Protein AF-A0A6N2XZG2-F1 (afdb_monomer)

Foldseek 3Di:
DDPDVDPQQPAQQQWHFHAWDPDDDPNFTWTWTAGPVRDIDIHTPVCSVVSVDRGPCPDPPPPPPPPPPD

Secondary structure (DSSP, 8-state):
-------TT-EETTEEEEEEEEEEETTEEEEEEEETTS-EEEEEHHHHHTTS--SSS-S-----------

pLDDT: mean 77.42, std 13.94, range [43.03, 90.88]

Nearest PDB structures (foldseek):
  8jvz-assembly2_B  TM=7.785E-01  e=3.396E-01  synthetic construct
  4zk9-assembly1_B  TM=5.102E-01  e=2.082E+00  Homo sapiens
  8v47-assembly1_H  TM=5.009E-01  e=2.370E+00  Escherichia coli B185
  2eot-assembly1_A  TM=5.390E-01  e=3.071E+00  Homo sapiens
  8v49-assembly1_B  TM=4.841E-01  e=3.277E+00  Escherichia coli B185

Mean predicted aligned error: 9.22 Å

Solvent-accessible surface area (backbone atoms only — not comparable to full-atom values): 4370 Å² total; per-residue (Å²): 133,86,85,63,87,72,58,52,76,41,68,45,83,45,22,34,26,68,39,77,48,97,50,64,57,96,91,24,53,25,26,36,24,36,17,81,88,71,45,75,40,79,45,31,52,64,40,52,76,67,56,76,52,36,56,76,68,82,64,73,83,75,71,82,73,81,71,82,77,126

Structure (mmCIF, N/CA/C/O backbone):
data_AF-A0A6N2XZG2-F1
#
_entry.id   AF-A0A6N2XZG2-F1
#
loop_
_atom_site.group_PDB
_atom_site.id
_atom_site.type_sy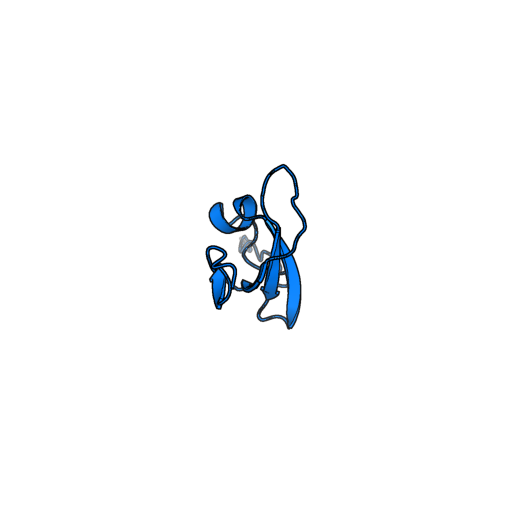mbol
_atom_site.label_atom_id
_atom_site.label_alt_id
_atom_site.label_comp_id
_atom_site.label_asym_id
_atom_site.label_entity_id
_atom_site.label_seq_id
_atom_site.pdbx_PDB_ins_code
_atom_site.Cartn_x
_atom_site.Cartn_y
_atom_site.Cartn_z
_atom_site.occupancy
_atom_site.B_iso_or_equiv
_atom_site.auth_seq_id
_atom_site.auth_comp_id
_atom_si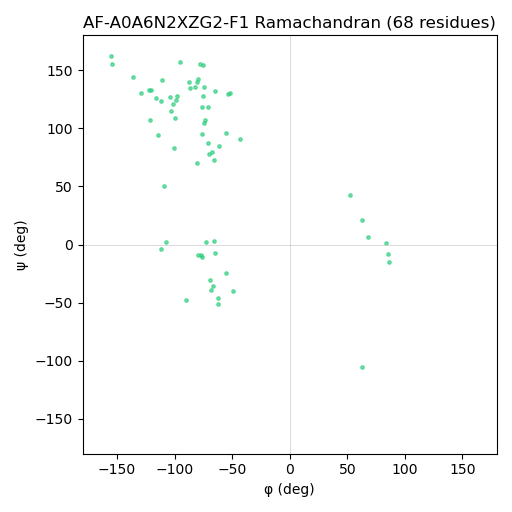te.auth_asym_id
_atom_site.auth_atom_id
_atom_site.pdbx_PDB_model_num
ATOM 1 N N . MET A 1 1 ? -16.383 11.510 14.702 1.00 43.03 1 MET A N 1
ATOM 2 C CA . MET A 1 1 ? -15.886 10.735 13.540 1.00 43.03 1 MET A CA 1
ATOM 3 C C . MET A 1 1 ? -14.902 11.600 12.755 1.00 43.03 1 MET A C 1
ATOM 5 O O . MET A 1 1 ? -15.316 12.576 12.142 1.00 43.03 1 MET A O 1
ATOM 9 N N . LYS A 1 2 ? -13.590 11.348 12.861 1.00 43.94 2 LYS A N 1
ATOM 10 C CA . LYS A 1 2 ? -12.570 12.195 12.217 1.00 43.94 2 LYS A CA 1
ATOM 11 C C . LYS A 1 2 ? -12.572 11.922 10.710 1.00 43.94 2 LYS A C 1
ATOM 13 O O . LYS A 1 2 ? -12.117 10.870 10.284 1.00 43.94 2 LYS A O 1
ATOM 18 N N . LYS A 1 3 ? -13.088 12.874 9.921 1.00 46.59 3 LYS A N 1
ATOM 19 C CA . LYS A 1 3 ? -12.944 12.921 8.457 1.00 46.59 3 LYS A CA 1
ATOM 20 C C . LYS A 1 3 ? -11.481 13.196 8.120 1.00 46.59 3 LYS A C 1
ATOM 22 O O . LYS A 1 3 ? -11.078 14.330 7.868 1.00 46.59 3 LYS A O 1
ATOM 27 N N . THR A 1 4 ? -10.655 12.168 8.178 1.00 52.41 4 THR A N 1
ATOM 28 C CA . THR A 1 4 ? -9.308 12.223 7.636 1.00 52.41 4 THR A CA 1
ATOM 29 C C . THR A 1 4 ? -9.418 12.128 6.121 1.00 52.41 4 THR A C 1
ATOM 31 O O . THR A 1 4 ? -10.122 11.280 5.582 1.00 52.41 4 THR A O 1
ATOM 34 N N . LYS A 1 5 ? -8.785 13.082 5.439 1.00 57.00 5 LYS A N 1
ATOM 35 C CA . LYS A 1 5 ? -8.713 13.265 3.982 1.00 57.00 5 LYS A CA 1
ATOM 36 C C . LYS A 1 5 ? -8.469 11.910 3.293 1.00 57.00 5 LYS A C 1
ATOM 38 O O . LYS A 1 5 ? -7.325 11.476 3.184 1.00 57.00 5 LYS A O 1
ATOM 43 N N . SER A 1 6 ? -9.542 11.209 2.921 1.00 62.84 6 SER A N 1
ATOM 44 C CA . SER A 1 6 ? -9.482 9.771 2.657 1.00 62.84 6 SER A CA 1
ATOM 45 C C . SER A 1 6 ? -8.837 9.528 1.298 1.00 62.84 6 SER A C 1
ATOM 47 O O . SER A 1 6 ? -9.477 9.608 0.254 1.00 62.84 6 SER A O 1
ATOM 49 N N . LEU A 1 7 ? -7.530 9.272 1.309 1.00 74.75 7 LEU A N 1
ATOM 50 C CA . LEU A 1 7 ? -6.846 8.640 0.181 1.00 74.75 7 LEU A CA 1
ATOM 51 C C . LEU A 1 7 ? -7.123 7.128 0.158 1.00 74.75 7 LEU A C 1
ATOM 53 O O . LEU A 1 7 ? -6.798 6.475 -0.826 1.00 74.75 7 LEU A O 1
ATOM 57 N N . VAL A 1 8 ? -7.749 6.599 1.215 1.00 84.44 8 VAL A N 1
ATOM 58 C CA . VAL A 1 8 ? -8.294 5.241 1.305 1.00 84.44 8 VAL A CA 1
ATOM 59 C C . VAL A 1 8 ? -9.207 4.949 0.114 1.00 84.44 8 VAL A C 1
ATOM 61 O O . VAL A 1 8 ? -10.061 5.759 -0.234 1.00 84.44 8 VAL A O 1
ATOM 64 N N . GLY A 1 9 ? -8.988 3.809 -0.538 1.00 84.06 9 GLY A N 1
ATOM 65 C CA . GLY A 1 9 ? -9.687 3.394 -1.753 1.00 84.06 9 GLY A CA 1
ATOM 66 C C . GLY A 1 9 ? -9.085 3.937 -3.052 1.00 84.06 9 GLY A C 1
ATOM 67 O O . GLY A 1 9 ? -9.483 3.502 -4.131 1.00 84.06 9 GLY A O 1
ATOM 68 N N . ARG A 1 10 ? -8.100 4.848 -3.004 1.00 86.19 10 ARG A N 1
ATOM 69 C CA . ARG A 1 10 ? -7.422 5.314 -4.223 1.00 86.19 10 ARG A CA 1
ATOM 70 C C . ARG A 1 10 ? -6.369 4.324 -4.689 1.00 86.19 10 ARG A C 1
ATOM 72 O O . ARG A 1 10 ? -5.622 3.762 -3.892 1.00 86.19 10 ARG A O 1
ATOM 79 N N . LYS A 1 11 ? -6.264 4.178 -6.008 1.00 84.75 11 LYS A N 1
ATOM 80 C CA . LYS A 1 11 ? -5.256 3.342 -6.657 1.00 84.75 11 LYS A CA 1
ATOM 81 C C . LYS A 1 11 ? -4.147 4.216 -7.252 1.00 84.75 11 LYS A C 1
ATOM 83 O O . LYS A 1 11 ? -4.419 5.148 -8.002 1.00 84.75 11 LYS A O 1
ATOM 88 N N . TYR A 1 12 ? -2.900 3.917 -6.909 1.00 83.62 12 TYR A N 1
ATOM 89 C CA . TYR A 1 12 ? -1.686 4.562 -7.404 1.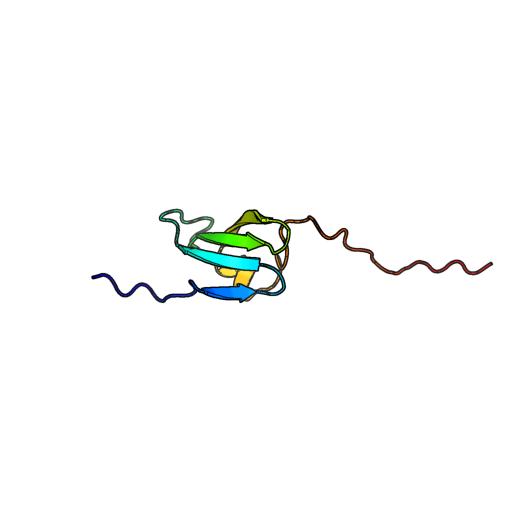00 83.62 12 TYR A CA 1
ATOM 90 C C . TYR A 1 12 ? -0.889 3.545 -8.221 1.00 83.62 12 TYR A C 1
ATOM 92 O O . TYR A 1 12 ? -0.140 2.729 -7.678 1.00 83.62 12 TYR A O 1
ATOM 100 N N . GLY A 1 13 ? -1.095 3.553 -9.539 1.00 83.44 13 GLY A N 1
ATOM 101 C CA . GLY A 1 13 ? -0.589 2.503 -10.422 1.00 83.44 13 GLY A CA 1
ATOM 102 C C . GLY A 1 13 ? -1.213 1.153 -10.065 1.00 83.44 13 GLY A C 1
ATOM 103 O O . GLY A 1 13 ? -2.392 0.920 -10.326 1.00 83.44 13 GLY A O 1
ATOM 104 N N . LYS A 1 14 ? -0.431 0.280 -9.427 1.00 84.56 14 LYS A N 1
ATOM 105 C CA . LYS A 1 14 ? -0.835 -1.071 -9.006 1.00 84.56 14 LYS A CA 1
ATOM 106 C C . LYS A 1 14 ? -1.027 -1.221 -7.497 1.00 84.56 14 LYS A C 1
ATOM 108 O O . LYS A 1 14 ? -1.334 -2.308 -7.013 1.00 84.56 14 LYS A O 1
ATOM 113 N N . LE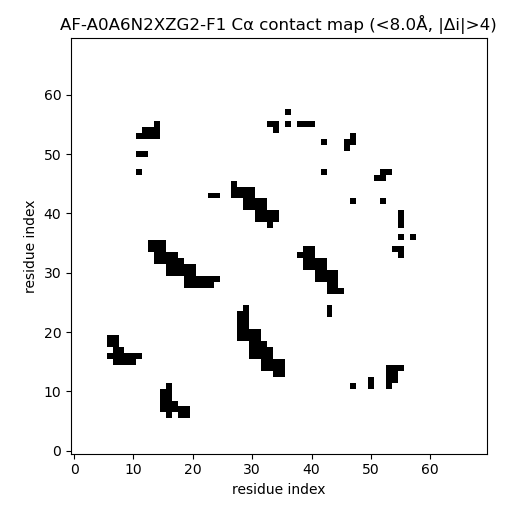U A 1 15 ? -0.857 -0.130 -6.751 1.00 89.44 15 LEU A N 1
ATOM 114 C CA . LEU A 1 15 ? -1.081 -0.065 -5.311 1.00 89.44 15 LEU A CA 1
ATOM 115 C C . LEU A 1 15 ? -2.459 0.508 -5.003 1.00 89.44 15 LEU A C 1
ATOM 117 O O . LEU A 1 15 ? -2.791 1.588 -5.472 1.00 89.44 15 LEU A O 1
ATOM 121 N N . LEU A 1 16 ? -3.240 -0.181 -4.187 1.00 89.88 16 LEU A N 1
ATOM 122 C CA . LEU A 1 16 ? -4.519 0.262 -3.650 1.00 89.88 16 LEU A CA 1
ATOM 123 C C . LEU A 1 16 ? -4.315 0.740 -2.211 1.00 89.88 16 LEU A C 1
ATOM 125 O O . LEU A 1 16 ? -3.882 -0.038 -1.370 1.00 89.88 16 LEU A O 1
ATOM 129 N N . VAL A 1 17 ? -4.630 1.992 -1.902 1.00 90.69 17 VAL A N 1
ATOM 130 C CA . VAL A 1 17 ? -4.559 2.498 -0.525 1.00 90.69 17 VAL A CA 1
ATOM 131 C C . VAL A 1 17 ? -5.681 1.861 0.296 1.00 90.69 17 VAL A C 1
ATOM 133 O O . VAL A 1 17 ? -6.854 2.068 -0.005 1.00 90.69 17 VAL A O 1
ATOM 136 N N . LEU A 1 18 ? -5.326 1.100 1.329 1.00 89.69 18 LEU A N 1
ATOM 137 C CA . LEU A 1 18 ? -6.271 0.449 2.238 1.00 89.69 18 LEU A CA 1
ATOM 138 C C . LEU A 1 18 ? -6.617 1.334 3.431 1.00 89.69 18 LEU A C 1
ATOM 140 O O . LEU A 1 18 ? -7.783 1.494 3.765 1.00 89.69 18 LEU A O 1
ATOM 144 N N . ALA A 1 19 ? -5.604 1.905 4.075 1.00 88.00 19 ALA A N 1
ATOM 145 C CA . ALA A 1 19 ? -5.779 2.667 5.300 1.00 88.00 19 ALA A CA 1
ATOM 146 C C . ALA A 1 19 ? -4.659 3.695 5.462 1.00 88.00 19 ALA A C 1
ATOM 148 O O . ALA A 1 19 ? -3.552 3.535 4.947 1.00 88.00 19 ALA A O 1
ATOM 149 N N . GLU A 1 20 ? -4.930 4.765 6.202 1.00 86.38 20 GLU A N 1
ATOM 150 C CA . GLU A 1 20 ? -3.851 5.585 6.745 1.00 86.38 20 GLU A CA 1
ATOM 151 C C . GLU A 1 20 ? -3.295 4.929 8.001 1.00 86.38 20 GLU A C 1
ATOM 153 O O . GLU A 1 20 ? -4.043 4.425 8.836 1.00 86.38 20 GLU A O 1
ATOM 158 N N . THR A 1 21 ? -1.979 4.973 8.166 1.00 85.94 21 THR A N 1
ATOM 159 C CA . THR A 1 21 ? -1.369 4.604 9.440 1.00 85.94 21 THR A CA 1
ATOM 160 C C . THR A 1 21 ? -1.140 5.858 10.283 1.00 85.94 21 THR A C 1
ATOM 162 O O . THR A 1 21 ? -1.027 6.978 9.779 1.00 85.94 21 THR A O 1
ATOM 165 N N . ASN A 1 22 ? -1.048 5.671 11.599 1.00 83.69 22 ASN A N 1
ATOM 166 C CA . ASN A 1 22 ? -0.635 6.717 12.534 1.00 83.69 22 ASN A CA 1
ATOM 167 C C . ASN A 1 22 ? 0.873 7.024 12.455 1.00 83.69 22 ASN A C 1
ATOM 169 O O . ASN A 1 22 ? 1.372 7.868 13.195 1.00 83.69 22 ASN A O 1
ATOM 173 N N . LYS A 1 23 ? 1.609 6.364 11.552 1.00 85.62 23 LYS A N 1
ATOM 174 C CA . LYS A 1 23 ? 3.033 6.608 11.319 1.00 85.62 23 LYS A CA 1
ATOM 175 C C . LYS A 1 23 ? 3.249 7.810 10.395 1.00 85.62 23 LYS A C 1
ATOM 177 O O . LYS A 1 23 ? 2.617 7.953 9.345 1.00 85.62 23 LYS A O 1
ATOM 182 N N . LEU A 1 24 ? 4.201 8.654 10.779 1.00 87.44 24 LEU A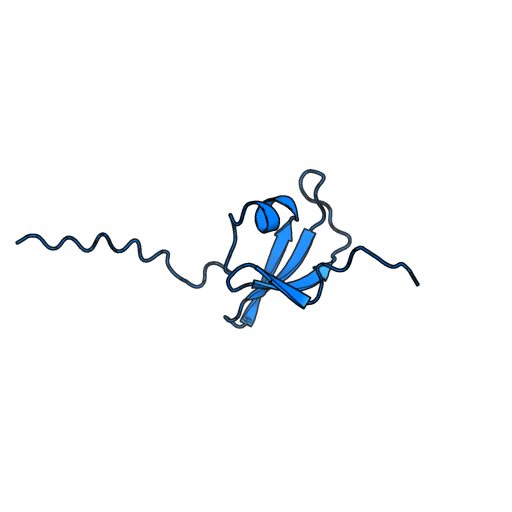 N 1
ATOM 183 C CA . LEU A 1 24 ? 4.746 9.730 9.962 1.00 87.44 24 LEU A CA 1
ATOM 184 C C . LEU A 1 24 ? 6.195 9.368 9.635 1.00 87.44 24 LEU A C 1
ATOM 186 O O . LEU A 1 24 ? 6.997 9.176 10.541 1.00 87.44 24 LEU A O 1
ATOM 190 N N . GLU A 1 25 ? 6.547 9.301 8.356 1.00 85.75 25 GLU A N 1
ATOM 191 C CA . GLU A 1 25 ? 7.935 9.116 7.929 1.00 85.75 25 GLU A CA 1
ATOM 192 C C . GLU A 1 25 ? 8.370 10.359 7.143 1.00 85.75 25 GLU A C 1
ATOM 194 O O . GLU A 1 25 ? 7.701 10.815 6.207 1.00 85.75 25 GLU A O 1
ATOM 199 N N . ALA A 1 26 ? 9.485 10.949 7.579 1.00 83.62 26 ALA A N 1
ATOM 200 C CA . ALA A 1 26 ? 10.058 12.174 7.022 1.00 83.62 26 ALA A CA 1
ATOM 201 C C . ALA A 1 26 ? 9.062 13.352 6.919 1.00 83.62 26 ALA A C 1
ATOM 203 O O . ALA A 1 26 ? 9.035 14.053 5.908 1.00 83.62 26 ALA A O 1
ATOM 204 N N . ARG A 1 27 ? 8.239 13.570 7.958 1.00 84.56 27 ARG A N 1
ATOM 205 C CA . ARG A 1 27 ? 7.141 14.568 8.011 1.00 84.56 27 ARG A CA 1
ATOM 206 C C . ARG A 1 27 ? 5.944 14.287 7.090 1.00 84.56 27 ARG A C 1
ATOM 208 O O . ARG A 1 27 ? 5.034 15.107 7.011 1.00 84.56 27 ARG A O 1
ATOM 215 N N . TYR A 1 28 ? 5.893 13.133 6.424 1.00 86.12 28 TYR A N 1
ATOM 216 C CA . TYR A 1 28 ? 4.758 12.732 5.589 1.00 86.12 28 TYR A CA 1
ATOM 217 C C . TYR A 1 28 ? 3.992 11.571 6.206 1.00 86.12 28 TYR A C 1
ATOM 219 O O . TYR A 1 28 ? 4.585 10.627 6.724 1.00 86.12 28 TYR A O 1
ATOM 227 N N . LYS A 1 29 ? 2.664 11.612 6.077 1.00 87.88 29 LYS A N 1
ATOM 228 C CA . LYS A 1 29 ? 1.797 10.519 6.511 1.00 87.88 29 LYS A CA 1
ATOM 229 C C . LYS A 1 29 ? 2.055 9.262 5.697 1.00 87.88 29 LYS A C 1
ATOM 231 O O . LYS A 1 29 ? 2.157 9.328 4.468 1.00 87.88 29 LYS A O 1
ATOM 236 N N . VAL A 1 30 ? 2.206 8.148 6.400 1.00 89.25 30 VAL A N 1
ATOM 237 C CA . VAL A 1 30 ? 2.370 6.833 5.795 1.00 89.25 30 VAL A CA 1
ATOM 238 C C . VAL A 1 30 ? 0.985 6.246 5.544 1.00 89.25 30 VAL A C 1
ATOM 240 O O . VAL A 1 30 ? 0.061 6.411 6.341 1.00 89.25 30 VAL A O 1
ATOM 243 N N . TRP A 1 31 ? 0.838 5.589 4.402 1.00 90.00 31 TRP A N 1
ATOM 244 C CA . TRP A 1 31 ? -0.391 4.936 3.986 1.00 90.00 31 TRP A CA 1
ATOM 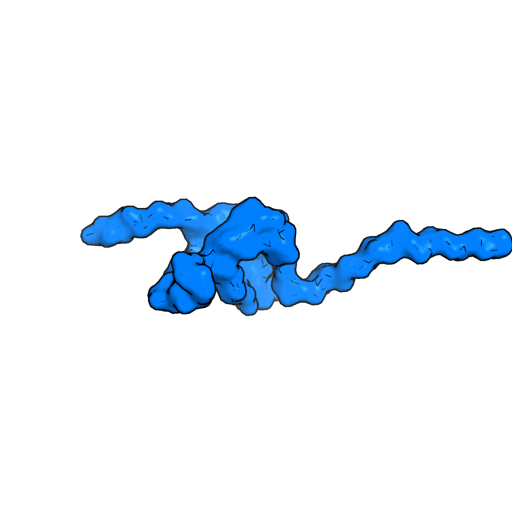245 C C . TRP A 1 31 ? -0.115 3.462 3.777 1.00 90.00 31 TRP A C 1
ATOM 247 O O . TRP A 1 31 ? 0.862 3.083 3.127 1.00 90.00 31 TRP A O 1
ATOM 257 N N . GLU A 1 32 ? -0.984 2.635 4.332 1.00 90.88 32 GLU A N 1
ATOM 258 C CA . GLU A 1 32 ? -1.007 1.215 4.057 1.00 90.88 32 GLU A CA 1
ATOM 259 C C . GLU A 1 32 ? -1.633 0.998 2.684 1.00 90.88 32 GLU A C 1
ATOM 261 O O . GLU A 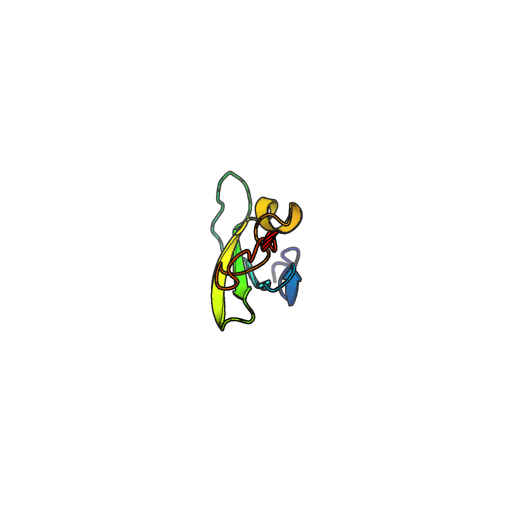1 32 ? -2.777 1.376 2.426 1.00 90.88 32 GLU A O 1
ATOM 266 N N . CYS A 1 33 ? -0.852 0.421 1.782 1.00 90.44 33 CYS A N 1
ATOM 267 C CA . CYS A 1 33 ? -1.243 0.162 0.412 1.00 90.44 33 CYS A CA 1
ATOM 268 C C . CYS A 1 33 ? -1.119 -1.332 0.121 1.00 90.44 33 CYS A C 1
ATOM 270 O O . CYS A 1 33 ? -0.091 -1.945 0.388 1.00 90.44 33 CYS A O 1
ATOM 272 N N . ARG A 1 34 ? -2.132 -1.924 -0.497 1.00 89.69 34 ARG A N 1
ATOM 273 C CA . ARG A 1 34 ? -2.102 -3.291 -1.004 1.00 89.69 34 ARG A CA 1
ATOM 274 C C . ARG A 1 34 ? -1.813 -3.283 -2.484 1.00 89.69 34 ARG A C 1
ATOM 276 O O . ARG A 1 34 ? -2.527 -2.663 -3.262 1.00 89.69 34 ARG A O 1
ATOM 283 N N . CYS A 1 35 ? -0.776 -3.986 -2.892 1.00 89.06 35 CYS A N 1
ATOM 284 C CA . CYS A 1 35 ? -0.551 -4.199 -4.306 1.00 89.06 35 CYS A CA 1
ATOM 285 C C . CYS A 1 35 ? -1.486 -5.281 -4.847 1.00 89.06 35 CYS A C 1
ATOM 287 O O . CYS A 1 35 ? -1.885 -6.186 -4.115 1.00 89.06 35 CYS A O 1
ATOM 289 N N . GLU A 1 36 ? -1.754 -5.242 -6.151 1.00 84.69 36 GLU A N 1
ATOM 290 C CA . GLU A 1 36 ? -2.441 -6.331 -6.861 1.00 84.69 36 GLU A CA 1
ATOM 291 C C . GLU A 1 36 ? -1.742 -7.692 -6.686 1.00 84.69 36 GLU A C 1
ATOM 293 O O . GLU A 1 36 ? -2.398 -8.723 -6.721 1.00 84.69 36 GLU A O 1
ATOM 298 N N . CYS A 1 37 ? -0.433 -7.686 -6.393 1.00 84.88 37 CYS A N 1
ATOM 299 C CA . CYS A 1 37 ? 0.364 -8.870 -6.049 1.00 84.88 37 CYS A CA 1
ATOM 300 C C . CYS A 1 37 ? -0.074 -9.544 -4.725 1.00 84.88 37 CYS A C 1
ATOM 302 O O . CYS A 1 37 ? 0.475 -10.569 -4.341 1.00 84.88 37 CYS A O 1
ATOM 304 N N . GLY A 1 38 ? -0.993 -8.932 -3.969 1.00 85.62 38 GLY A N 1
ATOM 305 C CA . GLY A 1 38 ? -1.422 -9.371 -2.640 1.00 85.62 38 GLY A CA 1
ATOM 306 C C . GLY A 1 38 ? -0.547 -8.849 -1.496 1.00 85.62 38 GLY A C 1
ATOM 307 O O . GLY A 1 38 ? -0.995 -8.847 -0.353 1.00 85.62 38 GLY A O 1
ATOM 308 N N . LYS A 1 39 ? 0.658 -8.337 -1.786 1.00 87.94 39 LYS A N 1
ATOM 309 C CA . LYS A 1 39 ? 1.582 -7.794 -0.778 1.00 87.94 39 LYS A CA 1
ATOM 310 C C . LYS A 1 39 ? 1.122 -6.430 -0.263 1.00 87.94 39 LYS A C 1
ATOM 312 O O . LYS A 1 39 ? 0.785 -5.539 -1.049 1.00 87.94 39 LYS A O 1
ATOM 317 N N . ILE A 1 40 ? 1.187 -6.259 1.052 1.00 90.00 40 ILE A N 1
ATOM 318 C CA . ILE A 1 40 ? 0.972 -4.979 1.729 1.00 90.00 40 ILE A CA 1
ATOM 319 C C . ILE A 1 40 ? 2.291 -4.205 1.769 1.00 90.00 40 ILE A C 1
ATOM 321 O O . ILE A 1 40 ? 3.351 -4.762 2.050 1.00 90.00 40 ILE A O 1
ATOM 325 N N . THR A 1 41 ? 2.240 -2.919 1.454 1.00 88.19 41 THR A N 1
ATOM 326 C CA . THR A 1 41 ? 3.376 -2.004 1.467 1.00 88.19 41 THR A CA 1
ATOM 327 C C . THR A 1 41 ? 2.972 -0.688 2.115 1.00 88.19 41 THR A C 1
ATOM 329 O O . THR A 1 41 ? 1.849 -0.213 1.962 1.00 88.19 41 THR A O 1
ATOM 332 N N . PHE A 1 42 ? 3.897 -0.089 2.853 1.00 89.81 42 PHE A N 1
ATOM 333 C CA . PHE A 1 42 ? 3.680 1.170 3.548 1.00 89.81 42 PHE A CA 1
ATOM 334 C C . PHE A 1 42 ? 4.364 2.279 2.760 1.00 89.81 42 PHE A C 1
ATOM 336 O O . PHE A 1 42 ? 5.584 2.282 2.602 1.00 89.81 42 PHE A O 1
ATOM 343 N N . VAL A 1 43 ? 3.574 3.204 2.219 1.00 87.19 43 VAL A N 1
ATOM 344 C CA . VAL A 1 43 ? 4.066 4.239 1.308 1.00 87.19 43 VAL A CA 1
ATOM 345 C C . VAL A 1 43 ? 3.597 5.607 1.769 1.00 87.19 43 VAL A C 1
ATOM 347 O O . VAL A 1 43 ? 2.423 5.843 2.036 1.00 87.19 43 VAL A O 1
ATOM 350 N N . ASN A 1 44 ? 4.526 6.549 1.851 1.00 89.56 44 ASN A N 1
ATOM 351 C CA . ASN A 1 44 ? 4.227 7.903 2.295 1.00 89.56 44 ASN A CA 1
ATOM 352 C C . ASN A 1 44 ? 3.510 8.698 1.211 1.00 89.56 44 ASN A C 1
ATOM 354 O O . ASN A 1 44 ? 3.776 8.516 0.019 1.00 89.56 44 ASN A O 1
ATOM 358 N N . THR A 1 45 ? 2.736 9.706 1.623 1.00 86.12 45 THR A N 1
ATOM 359 C CA . THR A 1 45 ? 2.064 10.638 0.704 1.00 86.12 45 THR A CA 1
ATOM 360 C C . THR A 1 45 ? 3.014 11.210 -0.351 1.00 86.12 45 THR A C 1
ATOM 362 O O . THR A 1 45 ? 2.640 11.317 -1.515 1.00 86.12 45 THR A O 1
ATOM 365 N N . LYS A 1 46 ? 4.261 11.548 0.016 1.00 87.12 46 LYS A N 1
ATOM 366 C CA . LYS A 1 46 ? 5.264 12.069 -0.931 1.00 87.12 46 LYS A CA 1
ATOM 367 C C . LYS A 1 46 ? 5.606 11.057 -2.026 1.00 87.12 46 LYS A C 1
ATOM 369 O O . LYS A 1 46 ? 5.644 11.427 -3.194 1.00 87.12 46 LYS A O 1
ATOM 374 N N . LYS A 1 47 ? 5.847 9.795 -1.658 1.00 85.12 47 LYS A N 1
ATOM 375 C CA . LYS A 1 47 ? 6.208 8.714 -2.590 1.00 85.12 47 LYS A CA 1
ATOM 376 C C . LYS A 1 47 ? 5.025 8.354 -3.500 1.00 85.12 47 LYS A C 1
ATOM 378 O O . LYS A 1 47 ? 5.240 8.184 -4.698 1.00 85.12 47 LYS A O 1
ATOM 383 N N . LEU A 1 48 ? 3.801 8.333 -2.953 1.00 83.25 48 LEU A N 1
ATOM 384 C CA . LEU A 1 48 ? 2.554 8.150 -3.710 1.00 83.25 48 LEU A CA 1
ATOM 385 C C . LEU A 1 48 ? 2.332 9.290 -4.712 1.00 83.25 48 LEU A C 1
ATOM 387 O O . LEU A 1 48 ? 2.144 9.045 -5.898 1.00 83.25 48 LEU A O 1
ATOM 391 N N . LYS A 1 49 ? 2.416 10.546 -4.254 1.00 82.69 49 LYS A N 1
ATOM 392 C CA . LYS A 1 49 ? 2.180 11.734 -5.089 1.00 82.69 49 LYS A CA 1
ATOM 393 C C . LYS A 1 49 ? 3.246 11.909 -6.171 1.00 82.69 49 LYS A C 1
ATOM 395 O O . LYS A 1 49 ? 2.924 12.338 -7.269 1.00 82.69 49 LYS A O 1
ATOM 400 N N . ARG A 1 50 ? 4.501 11.561 -5.873 1.00 83.44 50 ARG A N 1
ATOM 401 C CA . ARG A 1 50 ? 5.604 11.572 -6.846 1.00 83.44 50 ARG A CA 1
ATOM 402 C C . ARG A 1 50 ? 5.56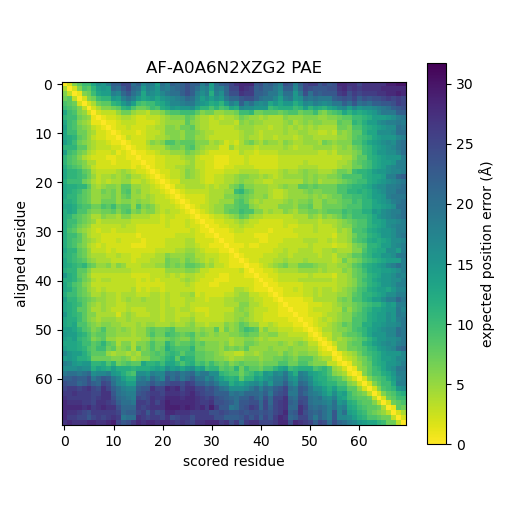1 10.375 -7.805 1.00 83.44 50 ARG A C 1
ATOM 404 O O . ARG A 1 50 ? 6.343 10.346 -8.744 1.00 83.44 50 ARG A O 1
ATOM 411 N N . GLY A 1 51 ? 4.719 9.367 -7.556 1.00 79.12 51 GLY A N 1
ATOM 412 C CA . GLY A 1 51 ? 4.676 8.144 -8.362 1.00 79.12 51 GLY A CA 1
ATOM 413 C C . GLY A 1 51 ? 5.977 7.336 -8.316 1.00 79.12 51 GLY A C 1
ATOM 414 O O . GLY A 1 51 ? 6.248 6.548 -9.213 1.00 79.12 51 GLY A O 1
ATOM 415 N N . THR A 1 52 ? 6.812 7.528 -7.287 1.00 80.06 52 THR A N 1
ATOM 416 C CA . THR A 1 52 ? 8.089 6.800 -7.163 1.00 80.06 52 THR A CA 1
ATOM 417 C C . THR A 1 52 ? 7.857 5.321 -6.857 1.00 80.06 52 THR A C 1
ATOM 419 O O . THR A 1 52 ? 8.644 4.47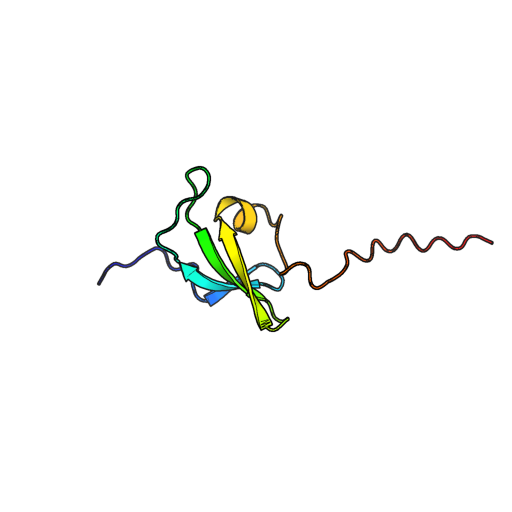4 -7.271 1.00 80.06 52 THR A O 1
ATOM 422 N N . ILE A 1 53 ? 6.767 5.015 -6.149 1.00 80.19 53 ILE A N 1
ATOM 423 C CA . ILE A 1 53 ? 6.356 3.658 -5.803 1.00 80.19 53 ILE A CA 1
ATOM 424 C C . ILE A 1 53 ? 4.960 3.435 -6.383 1.00 80.19 53 ILE A C 1
ATOM 426 O O . ILE A 1 53 ? 3.980 3.989 -5.893 1.00 80.19 53 ILE A O 1
ATOM 430 N N . THR A 1 54 ? 4.883 2.633 -7.441 1.00 76.19 54 THR A N 1
ATOM 431 C CA . THR A 1 54 ? 3.628 2.249 -8.113 1.00 76.19 54 THR A CA 1
ATOM 432 C C . THR A 1 54 ? 3.296 0.772 -7.935 1.00 76.19 54 THR A C 1
ATOM 434 O O . THR A 1 54 ? 2.253 0.319 -8.396 1.00 76.19 54 THR A O 1
ATOM 437 N N . ASN A 1 55 ? 4.178 0.006 -7.291 1.00 78.25 55 ASN A N 1
ATOM 438 C CA . ASN A 1 55 ? 4.024 -1.423 -7.050 1.00 78.25 55 ASN A CA 1
ATOM 439 C C . ASN A 1 55 ? 4.835 -1.853 -5.813 1.00 78.25 55 ASN A C 1
ATOM 441 O O . ASN A 1 55 ? 5.753 -1.154 -5.389 1.00 78.25 55 ASN A O 1
ATOM 445 N N . CYS A 1 56 ? 4.507 -3.026 -5.268 1.00 79.38 56 CYS A N 1
ATOM 446 C CA . CYS A 1 56 ? 5.169 -3.672 -4.125 1.00 79.38 56 CYS A CA 1
ATOM 447 C C . CYS A 1 56 ? 6.631 -4.116 -4.393 1.00 79.38 56 CYS A C 1
ATOM 449 O O . CYS A 1 56 ? 7.219 -4.783 -3.547 1.00 79.38 56 CYS A O 1
ATOM 451 N N . GLY A 1 57 ? 7.199 -3.834 -5.571 1.00 73.06 57 GLY A N 1
ATOM 452 C CA . GLY A 1 57 ? 8.454 -4.416 -6.058 1.00 73.06 57 GLY A CA 1
ATOM 453 C C . GLY A 1 57 ? 8.286 -5.785 -6.727 1.00 73.06 57 GLY A C 1
ATOM 454 O O . GLY A 1 57 ? 9.272 -6.373 -7.149 1.00 73.06 57 GLY A O 1
ATOM 455 N N . CYS A 1 58 ? 7.056 -6.306 -6.842 1.00 69.62 58 CYS A N 1
ATOM 456 C CA . CYS A 1 58 ? 6.810 -7.620 -7.463 1.00 69.62 58 CYS A CA 1
ATOM 457 C C . CYS A 1 58 ? 6.814 -7.588 -8.989 1.00 69.62 58 CYS A C 1
ATOM 459 O O . CYS A 1 58 ? 6.785 -8.640 -9.615 1.00 69.62 58 CYS A O 1
ATOM 461 N N . ILE A 1 59 ? 6.847 -6.401 -9.588 1.00 67.00 59 ILE A N 1
ATOM 462 C CA . ILE A 1 59 ? 7.071 -6.282 -11.021 1.00 67.00 59 ILE A CA 1
ATOM 463 C C . ILE A 1 59 ? 8.538 -5.932 -11.174 1.00 67.00 59 ILE A C 1
ATOM 465 O O . ILE A 1 59 ? 8.912 -4.807 -10.815 1.00 67.00 59 ILE A O 1
ATOM 469 N N . PRO A 1 60 ? 9.382 -6.859 -11.665 1.00 58.56 60 PRO A N 1
ATOM 470 C CA . PRO A 1 60 ? 10.714 -6.472 -12.076 1.00 58.56 60 PRO A CA 1
ATOM 471 C C . PRO A 1 60 ? 10.526 -5.327 -13.064 1.00 58.56 60 PRO A C 1
ATOM 473 O O . PRO A 1 60 ? 9.702 -5.420 -13.977 1.00 58.56 60 PRO A O 1
ATOM 476 N N . LYS A 1 61 ? 11.235 -4.213 -12.855 1.00 57.28 61 LYS A N 1
ATOM 477 C CA . LYS A 1 61 ? 11.384 -3.198 -13.894 1.00 57.28 61 LYS A CA 1
ATOM 478 C C . LYS A 1 61 ? 12.089 -3.905 -15.042 1.00 57.28 61 LYS A C 1
ATOM 480 O O . LYS A 1 61 ? 13.312 -3.882 -15.120 1.00 57.28 61 LYS A O 1
ATOM 485 N N . ASN A 1 62 ? 11.326 -4.588 -15.889 1.00 52.66 62 ASN A N 1
ATOM 486 C CA . ASN A 1 62 ? 11.794 -5.099 -17.152 1.00 52.66 62 ASN A CA 1
ATOM 487 C C . ASN A 1 62 ? 11.984 -3.849 -17.997 1.00 52.66 62 ASN A C 1
ATOM 489 O O . ASN A 1 62 ? 11.120 -3.458 -18.778 1.00 52.66 62 ASN A O 1
ATOM 493 N N . ASN A 1 63 ? 13.096 -3.163 -17.733 1.00 54.09 63 ASN A N 1
ATOM 494 C CA . ASN A 1 63 ? 13.700 -2.240 -18.653 1.00 54.09 63 ASN A CA 1
ATOM 495 C C . ASN A 1 63 ? 13.909 -3.097 -19.894 1.00 54.09 63 ASN A C 1
ATOM 497 O O . ASN A 1 63 ? 14.852 -3.883 -19.974 1.00 54.09 63 ASN A O 1
ATOM 501 N N . ALA A 1 64 ? 12.952 -3.015 -20.810 1.00 54.66 64 ALA A N 1
ATOM 502 C CA . ALA A 1 64 ? 13.054 -3.530 -22.151 1.00 54.66 64 ALA A CA 1
ATOM 503 C C . ALA A 1 64 ? 14.135 -2.703 -22.855 1.00 54.66 64 ALA A C 1
ATOM 505 O O . ALA A 1 64 ? 13.869 -1.839 -23.674 1.00 54.66 64 ALA A O 1
ATOM 506 N N . LYS A 1 65 ? 15.383 -2.946 -22.467 1.00 53.97 65 LYS A N 1
ATOM 507 C CA . LYS A 1 65 ? 16.538 -2.840 -23.337 1.00 53.97 65 LYS A CA 1
ATOM 508 C C . LYS A 1 65 ? 17.016 -4.264 -23.591 1.00 53.97 65 LYS A C 1
ATOM 510 O O . LYS A 1 65 ? 18.184 -4.579 -23.416 1.00 53.97 65 LYS A O 1
ATOM 515 N N . LYS A 1 66 ? 16.096 -5.149 -23.995 1.00 50.34 66 LYS A N 1
ATOM 516 C CA . LYS A 1 66 ? 16.502 -6.223 -24.896 1.00 50.34 66 LYS A CA 1
ATOM 517 C C . LYS A 1 66 ? 16.762 -5.529 -26.220 1.00 50.34 66 LYS A C 1
ATOM 519 O O . LYS A 1 66 ? 15.864 -5.384 -27.036 1.00 50.34 66 LYS A O 1
ATOM 524 N N . ASN A 1 67 ? 17.986 -5.059 -26.369 1.00 59.97 67 ASN A N 1
ATOM 525 C CA . ASN A 1 67 ? 18.554 -4.836 -27.670 1.00 59.97 67 ASN A CA 1
ATOM 526 C C . ASN A 1 67 ? 19.474 -6.028 -27.965 1.00 59.97 67 ASN A C 1
ATOM 528 O O . ASN A 1 67 ? 20.669 -5.935 -27.684 1.00 59.97 67 ASN A O 1
ATOM 532 N N . PRO A 1 68 ? 18.951 -7.167 -28.451 1.00 67.62 68 PRO A N 1
ATOM 533 C CA . PRO A 1 68 ? 19.784 -8.177 -29.071 1.00 67.62 68 PRO A CA 1
ATOM 534 C C . PRO A 1 68 ? 20.052 -7.721 -30.512 1.00 67.62 68 PRO A C 1
ATOM 536 O O . PRO A 1 68 ? 19.478 -8.274 -31.445 1.00 67.62 68 PRO A O 1
ATOM 539 N N . TYR A 1 69 ? 20.856 -6.667 -30.705 1.00 59.91 69 TYR A N 1
ATOM 540 C CA . TYR A 1 69 ? 21.481 -6.503 -32.018 1.00 59.91 69 TYR A CA 1
ATOM 541 C C . TYR A 1 69 ? 22.586 -7.555 -32.082 1.00 59.91 69 TYR A C 1
ATOM 543 O O . TYR A 1 69 ? 23.575 -7.473 -31.353 1.00 59.91 69 TYR A O 1
ATOM 551 N N . PHE A 1 70 ? 22.265 -8.599 -32.844 1.00 56.53 70 PHE A N 1
ATOM 552 C CA . PHE A 1 70 ? 23.191 -9.454 -33.570 1.00 56.53 70 PHE A CA 1
ATOM 553 C C . PHE A 1 70 ? 24.228 -8.608 -34.317 1.00 56.53 70 PHE A C 1
ATOM 555 O O . PHE A 1 70 ? 23.829 -7.530 -34.823 1.00 56.53 70 PHE A O 1
#

Sequence (70 aa):
MKKTKSLVGRKYGKLLVLAETNKLEARYKVWECRCECGKITFVNTKKLKRGTITNCGCIPKNNAKKNPYF

Radius of gyration: 15.12 Å; Cα contacts (8 Å, |Δi|>4): 105; chains: 1; bounding box: 39×24×47 Å

Organism: NCBI:txid1547